Protein AF-A0A941FB31-F1 (afdb_monomer)

Mean predicted aligned error: 4.94 Å

Radius of gyration: 14.5 Å; Cα contacts (8 Å, |Δi|>4): 204; chains: 1; bounding box: 38×29×41 Å

Foldseek 3Di:
DWKDFLHDIADPAFPPDPDRDDPPDDDDADAAPPGRHPPNVVRHCVVVPGDPVSRVVDWIKDFQDADDDPRKDKAQWDKDWDPNVDPDIKIWIDPLRPDGDPSNIDIADPVRHGMDTTDIDDD

pLDDT: mean 87.88, std 11.01, range [52.03, 97.94]

Solvent-accessible surface area (backbone atoms only — not comparable to full-atom values): 7416 Å² total; per-residue (Å²): 71,31,42,33,44,50,80,44,76,32,68,55,37,53,55,94,53,97,61,64,87,58,89,94,63,91,83,89,84,40,67,48,77,86,41,48,28,51,64,43,79,79,40,17,59,68,57,72,69,65,57,76,80,32,53,83,75,28,74,34,28,41,34,55,73,65,66,77,95,77,32,65,44,78,45,49,68,64,76,48,70,44,57,69,94,49,100,71,51,42,34,30,32,34,85,76,26,72,54,90,50,90,89,15,51,45,62,32,22,91,90,65,44,35,69,47,70,39,43,81,49,74,131

Sequence (123 aa):
MYLGIAGREFVLNAAGTASGTRTGDNWTFVLGEDANVDNPAYNDPRRPQLDTDDLDRYPVYVRFEPVGPDPAWCLERVVVNVNADTDHPHTFDNPNLADFGEDRRLWLGQEYGKQLYLKRYDD

Secondary structure (DSSP, 8-state):
-EEEETTEEEE--BTT-SSS--TT-------STT--BSSTTTS-TBTTBPPGGGGTTS-EEEE----SSS--EEE---EEEESTTSSS-EEEE-TTSSS-STTS-EEEBTTTBSEEEEEEE--

Structure (mmCIF, N/CA/C/O backbone):
data_AF-A0A941FB31-F1
#
_entry.id   AF-A0A941FB31-F1
#
loop_
_atom_site.group_PDB
_atom_site.id
_atom_site.type_symbol
_atom_site.label_atom_id
_atom_site.label_alt_id
_atom_site.label_comp_id
_atom_site.label_asym_id
_atom_site.label_entity_id
_atom_site.label_seq_id
_atom_site.pdbx_PDB_ins_code
_atom_site.Cartn_x
_atom_site.Cartn_y
_atom_site.Cartn_z
_atom_site.occupancy
_atom_site.B_iso_or_equiv
_atom_site.auth_seq_id
_atom_site.auth_comp_id
_atom_site.auth_asym_id
_atom_site.auth_atom_id
_atom_site.pdbx_PDB_model_num
ATOM 1 N N . MET A 1 1 ? 1.176 1.044 8.978 1.00 87.81 1 MET A N 1
ATOM 2 C CA . MET A 1 1 ? 0.557 0.233 7.904 1.00 87.81 1 MET A CA 1
ATOM 3 C C . MET A 1 1 ? 1.658 -0.571 7.229 1.00 87.81 1 MET A C 1
ATOM 5 O O . MET A 1 1 ? 2.820 -0.226 7.405 1.00 87.81 1 MET A O 1
ATOM 9 N N . TYR A 1 2 ? 1.324 -1.640 6.517 1.00 93.81 2 TYR A N 1
ATOM 10 C CA . TYR A 1 2 ? 2.275 -2.482 5.803 1.00 93.81 2 TYR A CA 1
ATOM 11 C C . TYR A 1 2 ? 1.808 -2.709 4.365 1.00 93.81 2 TYR A C 1
ATOM 13 O O . TYR A 1 2 ? 0.604 -2.808 4.131 1.00 93.81 2 TYR A O 1
ATOM 21 N N . LEU A 1 3 ? 2.750 -2.812 3.432 1.00 96.94 3 LEU A N 1
ATOM 22 C CA . LEU A 1 3 ? 2.540 -3.320 2.077 1.00 96.94 3 LEU A CA 1
ATOM 23 C C . LEU A 1 3 ? 3.118 -4.731 1.998 1.00 96.94 3 LEU A C 1
ATOM 25 O O . LEU A 1 3 ? 4.323 -4.893 2.160 1.00 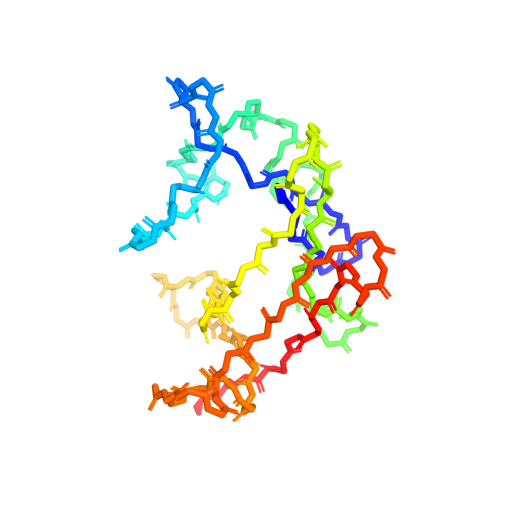96.94 3 LEU A O 1
ATOM 29 N N . GLY A 1 4 ? 2.279 -5.729 1.743 1.00 97.75 4 GLY A N 1
ATOM 30 C CA . GLY A 1 4 ? 2.701 -7.064 1.338 1.00 97.75 4 GLY A CA 1
ATOM 31 C C . GLY A 1 4 ? 2.797 -7.141 -0.182 1.00 97.75 4 GLY A C 1
ATOM 32 O O . GLY A 1 4 ? 1.801 -6.898 -0.859 1.00 97.75 4 GLY A O 1
ATOM 33 N N . ILE A 1 5 ? 3.976 -7.455 -0.718 1.00 97.56 5 ILE A N 1
ATOM 34 C CA . ILE A 1 5 ? 4.219 -7.592 -2.162 1.00 97.56 5 ILE A CA 1
ATOM 35 C C . ILE A 1 5 ? 5.449 -8.472 -2.412 1.00 97.56 5 ILE A C 1
ATOM 37 O O . ILE A 1 5 ? 6.380 -8.469 -1.605 1.00 97.56 5 ILE A O 1
ATOM 41 N N . ALA A 1 6 ? 5.438 -9.256 -3.498 1.00 96.12 6 ALA A N 1
ATOM 42 C CA . ALA A 1 6 ? 6.543 -10.147 -3.888 1.00 96.12 6 ALA A CA 1
ATOM 43 C C . ALA A 1 6 ? 7.094 -10.998 -2.715 1.00 96.12 6 ALA A C 1
ATOM 45 O O . ALA A 1 6 ? 8.298 -11.158 -2.532 1.00 96.12 6 ALA A O 1
ATOM 46 N N . GLY A 1 7 ? 6.189 -11.512 -1.871 1.00 94.94 7 GLY A N 1
ATOM 47 C CA . GLY A 1 7 ? 6.520 -12.431 -0.777 1.00 94.94 7 GLY A CA 1
ATOM 48 C C . GLY A 1 7 ? 7.028 -11.788 0.522 1.00 94.94 7 GLY A C 1
ATOM 49 O O . GLY A 1 7 ? 7.392 -12.520 1.443 1.00 94.94 7 GLY A O 1
ATOM 50 N N . ARG A 1 8 ? 7.035 -10.453 0.648 1.00 95.56 8 ARG A N 1
ATOM 51 C CA . ARG A 1 8 ? 7.504 -9.744 1.855 1.00 95.56 8 ARG A CA 1
ATOM 52 C C . ARG A 1 8 ? 6.589 -8.582 2.246 1.00 95.56 8 ARG A C 1
ATOM 54 O O . ARG A 1 8 ? 5.922 -8.001 1.398 1.00 95.56 8 ARG A O 1
ATOM 61 N N . GLU A 1 9 ? 6.584 -8.229 3.534 1.00 96.69 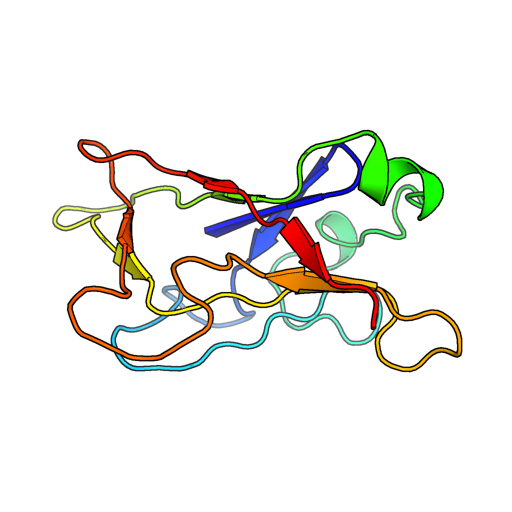9 GLU A N 1
ATOM 62 C CA . GLU A 1 9 ? 5.953 -7.002 4.034 1.00 96.69 9 GLU A CA 1
ATOM 63 C C . GLU A 1 9 ? 6.955 -5.854 4.241 1.00 96.69 9 GLU A C 1
ATOM 65 O O . GLU A 1 9 ? 8.055 -6.055 4.763 1.00 96.69 9 GLU A O 1
ATOM 70 N N . PHE A 1 10 ? 6.520 -4.639 3.901 1.00 95.44 10 PHE A N 1
ATOM 71 C CA . PHE A 1 10 ? 7.237 -3.376 4.074 1.00 95.44 10 PHE A CA 1
ATOM 72 C C . PHE A 1 10 ? 6.438 -2.429 4.956 1.00 95.44 10 PHE A C 1
ATOM 74 O O . PHE A 1 10 ? 5.234 -2.269 4.763 1.00 95.44 10 PHE A O 1
ATOM 81 N N . VAL A 1 11 ? 7.094 -1.776 5.912 1.00 91.81 11 VAL A N 1
ATOM 82 C CA . VAL A 1 11 ? 6.436 -0.798 6.782 1.00 91.81 11 VAL A CA 1
ATOM 83 C C . VAL A 1 11 ? 6.188 0.489 6.002 1.00 91.81 11 VAL A C 1
ATOM 85 O O . VAL A 1 11 ? 7.121 1.136 5.535 1.00 91.81 11 VAL A O 1
ATOM 88 N N . LEU A 1 12 ? 4.923 0.894 5.921 1.00 89.50 12 LEU A N 1
ATOM 89 C CA . LEU A 1 12 ? 4.503 2.197 5.420 1.00 89.50 12 LEU A CA 1
ATOM 90 C C . LEU A 1 12 ? 4.317 3.134 6.616 1.00 89.50 12 LEU A C 1
ATOM 92 O O . LEU A 1 12 ? 3.249 3.168 7.242 1.00 89.50 12 LEU A O 1
ATOM 96 N N . ASN A 1 13 ? 5.390 3.837 6.967 1.00 84.25 13 ASN A N 1
ATOM 97 C CA . ASN A 1 13 ? 5.372 4.931 7.932 1.00 84.25 13 ASN A CA 1
ATOM 98 C C . ASN A 1 13 ? 6.254 6.064 7.415 1.00 84.25 13 ASN A C 1
ATOM 100 O O . ASN A 1 13 ? 7.408 5.812 7.078 1.00 84.25 13 ASN A O 1
ATOM 104 N N . ALA A 1 14 ? 5.719 7.282 7.333 1.00 72.50 14 ALA A N 1
ATOM 105 C CA . ALA A 1 14 ? 6.446 8.412 6.765 1.00 72.50 14 ALA A CA 1
ATOM 106 C C . ALA A 1 14 ? 7.516 8.898 7.747 1.00 72.50 14 ALA A C 1
ATOM 108 O O . ALA A 1 14 ? 7.229 9.110 8.931 1.00 72.50 14 ALA A O 1
ATOM 109 N N . ALA A 1 15 ? 8.731 9.110 7.241 1.00 60.34 15 ALA A N 1
ATOM 110 C CA . ALA A 1 15 ? 9.856 9.544 8.055 1.00 60.34 15 ALA A CA 1
ATOM 111 C C . ALA A 1 15 ? 9.553 10.860 8.791 1.00 60.34 15 ALA A C 1
ATOM 113 O O . ALA A 1 15 ? 9.055 11.824 8.208 1.00 60.34 15 ALA A O 1
ATOM 114 N N . GLY A 1 16 ? 9.852 10.905 10.092 1.00 55.84 16 GLY A N 1
ATOM 115 C CA . GLY A 1 16 ? 9.684 12.114 10.909 1.00 55.84 16 GLY A CA 1
ATOM 116 C C . GLY A 1 16 ? 8.236 12.465 11.274 1.00 55.84 16 GLY A C 1
ATOM 117 O O . GLY A 1 16 ? 8.006 13.504 11.894 1.00 55.84 16 GLY A O 1
ATOM 118 N N . THR A 1 17 ? 7.258 11.613 10.949 1.00 59.16 17 THR A N 1
ATOM 119 C CA . THR A 1 17 ? 5.876 11.775 11.419 1.00 59.16 17 THR A CA 1
ATOM 120 C C . THR A 1 17 ? 5.661 10.965 12.697 1.00 59.16 17 THR A C 1
ATOM 122 O O . THR A 1 17 ? 5.859 9.755 12.738 1.00 59.16 17 THR A O 1
ATOM 125 N N . ALA A 1 18 ? 5.268 11.638 13.785 1.00 52.50 18 ALA A N 1
ATOM 126 C CA . ALA A 1 18 ? 5.051 11.001 15.091 1.00 52.50 18 ALA A CA 1
ATOM 127 C C . ALA A 1 18 ? 3.816 10.075 15.125 1.00 52.50 18 ALA A C 1
ATOM 129 O O . ALA A 1 18 ? 3.513 9.465 16.149 1.00 52.50 18 ALA A O 1
ATOM 130 N N . SER A 1 19 ? 3.043 10.016 14.045 1.00 52.34 19 SER A N 1
ATOM 131 C CA . SER A 1 19 ? 1.852 9.180 13.907 1.00 52.34 19 SER A CA 1
ATOM 132 C C . SER A 1 19 ? 1.498 9.147 12.427 1.00 52.34 19 SER A C 1
ATOM 134 O O . SER A 1 19 ? 1.405 10.202 11.799 1.00 52.34 19 SER A O 1
ATOM 136 N N . GLY A 1 20 ? 1.341 7.941 11.884 1.00 56.19 20 GLY A N 1
ATOM 137 C CA . GLY A 1 20 ? 1.005 7.717 10.484 1.00 56.19 20 GLY A CA 1
ATOM 138 C C . GLY A 1 20 ? -0.307 8.372 10.046 1.00 56.19 20 GLY A C 1
ATOM 139 O O . GLY A 1 20 ? -1.062 8.902 10.856 1.00 56.19 20 GLY A O 1
ATOM 140 N N . THR A 1 21 ? -0.522 8.330 8.732 1.00 60.69 21 THR A N 1
ATOM 141 C CA . THR A 1 21 ? -1.739 8.679 7.982 1.00 60.69 21 THR A CA 1
ATOM 142 C C . THR A 1 21 ? -2.859 9.337 8.798 1.00 60.69 21 THR A C 1
ATOM 144 O O . THR A 1 21 ? -3.655 8.648 9.440 1.00 60.69 21 THR A O 1
ATOM 147 N N . ARG A 1 22 ? -2.945 10.673 8.771 1.00 63.56 22 ARG A N 1
ATOM 148 C CA . ARG A 1 22 ? -4.069 11.397 9.385 1.00 63.56 22 ARG A CA 1
ATOM 149 C C . ARG A 1 22 ? -5.335 11.194 8.553 1.00 63.56 22 ARG A C 1
ATOM 151 O O . ARG A 1 22 ? -5.271 11.080 7.330 1.00 63.56 22 ARG A O 1
ATOM 158 N N . THR A 1 23 ? -6.485 11.165 9.219 1.00 67.00 23 THR A N 1
ATOM 159 C CA . THR A 1 23 ? -7.797 11.116 8.562 1.00 67.00 23 THR A CA 1
ATOM 160 C C . THR A 1 23 ? -7.963 12.287 7.593 1.00 67.00 23 THR A C 1
ATOM 162 O O . THR A 1 23 ? -7.723 13.428 7.979 1.00 67.00 23 THR A O 1
ATOM 165 N N . GLY A 1 24 ? -8.419 12.002 6.371 1.00 68.00 24 GLY A N 1
ATOM 166 C CA . GLY A 1 24 ? -8.701 13.009 5.342 1.00 68.00 24 GLY A CA 1
ATOM 167 C C . GLY A 1 24 ? -7.503 13.424 4.483 1.00 68.00 24 GLY A C 1
ATOM 168 O O . GLY A 1 24 ? -7.687 14.208 3.557 1.00 68.00 24 GLY A O 1
ATOM 169 N N . ASP A 1 25 ? -6.308 12.889 4.751 1.00 78.19 25 ASP A N 1
ATOM 170 C CA . ASP A 1 25 ? -5.101 13.189 3.981 1.00 78.19 25 ASP A CA 1
ATOM 171 C C . ASP A 1 25 ? -4.753 12.058 3.000 1.00 78.19 25 ASP A C 1
ATOM 173 O O . ASP A 1 25 ? -4.879 10.871 3.315 1.00 78.19 25 ASP A O 1
ATOM 177 N N . ASN A 1 26 ? -4.215 12.435 1.836 1.00 83.88 26 ASN A N 1
ATOM 178 C CA . ASN A 1 26 ? -3.573 11.513 0.899 1.00 83.88 26 ASN A CA 1
ATOM 179 C C . ASN A 1 26 ? -2.088 11.369 1.240 1.00 83.88 26 ASN A C 1
ATOM 181 O O . ASN A 1 26 ? -1.393 12.364 1.447 1.00 83.88 26 ASN A O 1
ATOM 185 N N . TRP A 1 27 ? -1.591 10.134 1.242 1.00 86.25 27 TRP A N 1
ATOM 186 C CA . TRP A 1 27 ? -0.202 9.826 1.575 1.00 86.25 27 TRP A CA 1
ATOM 187 C C . TRP A 1 27 ? 0.453 9.020 0.463 1.00 86.25 27 TRP A C 1
ATOM 189 O O . TRP A 1 27 ? -0.080 7.996 0.041 1.00 86.25 27 TRP A O 1
ATOM 199 N N . THR A 1 28 ? 1.643 9.453 0.049 1.00 90.56 28 THR A N 1
ATOM 200 C CA . THR A 1 28 ? 2.492 8.721 -0.894 1.00 90.56 28 THR A CA 1
ATOM 201 C C . THR A 1 28 ? 3.719 8.203 -0.160 1.00 90.56 28 THR A C 1
ATOM 203 O O . THR A 1 28 ? 4.501 8.986 0.383 1.00 90.56 28 THR A O 1
ATOM 206 N N .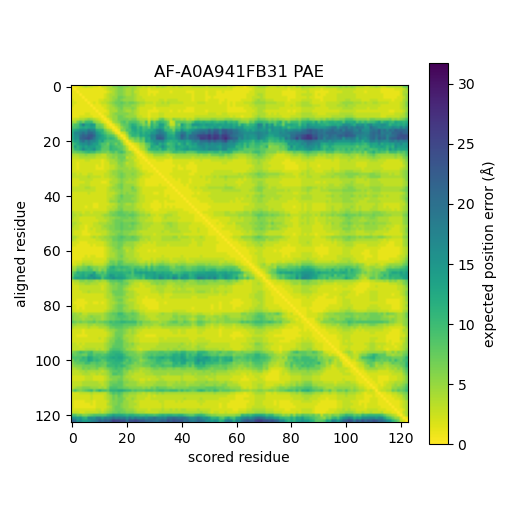 PHE A 1 29 ? 3.898 6.885 -0.165 1.00 92.44 29 PHE A N 1
ATOM 207 C CA . PHE A 1 29 ? 5.082 6.225 0.377 1.00 92.44 29 PHE A CA 1
ATOM 208 C C . PHE A 1 29 ? 5.971 5.757 -0.771 1.00 92.44 29 PHE A C 1
ATOM 210 O O . PHE A 1 29 ? 5.496 5.091 -1.688 1.00 92.44 29 PHE A O 1
ATOM 217 N N . VAL A 1 30 ? 7.254 6.092 -0.698 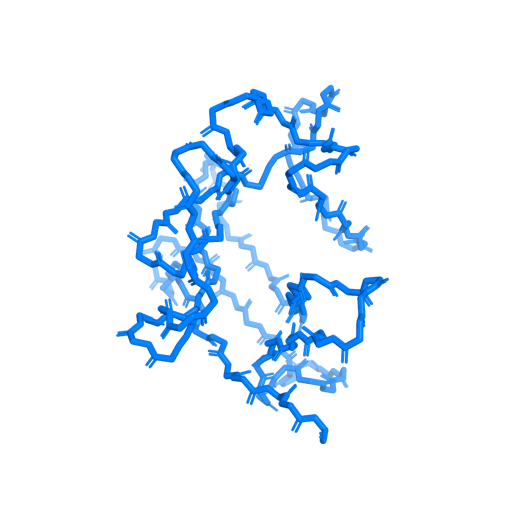1.00 94.50 30 VAL A N 1
ATOM 218 C CA . VAL A 1 30 ? 8.281 5.689 -1.659 1.00 94.50 30 VAL A CA 1
ATOM 219 C C . VAL A 1 30 ? 9.213 4.705 -0.963 1.00 94.50 30 VAL A C 1
ATOM 221 O O . VAL A 1 30 ? 9.735 4.986 0.120 1.00 94.50 30 VAL A O 1
ATOM 224 N N . LEU A 1 31 ? 9.397 3.539 -1.579 1.00 94.94 31 LEU A N 1
ATOM 225 C CA . LEU A 1 31 ? 10.323 2.494 -1.149 1.00 94.94 31 LEU A CA 1
ATOM 226 C C . LEU A 1 31 ? 11.436 2.353 -2.192 1.00 94.94 31 LEU A C 1
ATOM 228 O O . LEU A 1 31 ? 11.183 2.482 -3.386 1.00 94.94 31 LEU A O 1
ATOM 232 N N . GLY A 1 32 ? 12.650 2.023 -1.751 1.00 94.56 32 GLY A N 1
ATOM 233 C CA . GLY A 1 32 ? 13.800 1.879 -2.643 1.00 94.56 32 GLY A CA 1
ATOM 234 C C . GLY A 1 32 ? 14.575 3.182 -2.821 1.00 94.56 32 GLY A C 1
ATOM 235 O O . GLY A 1 32 ? 15.103 3.727 -1.849 1.00 94.56 32 GLY A O 1
ATOM 236 N N . GLU A 1 33 ? 14.753 3.623 -4.064 1.00 92.75 33 GLU A N 1
ATOM 237 C CA . GLU A 1 33 ? 15.401 4.907 -4.352 1.00 92.75 33 GLU A CA 1
ATOM 238 C C . GLU A 1 33 ? 14.523 6.062 -3.861 1.00 92.75 33 GLU A C 1
ATOM 240 O O . GLU A 1 33 ? 13.302 5.950 -3.880 1.00 92.75 33 GLU A O 1
ATOM 245 N N . ASP A 1 34 ? 15.145 7.117 -3.330 1.00 92.81 34 ASP A N 1
ATOM 246 C CA . ASP A 1 34 ? 14.448 8.284 -2.765 1.00 92.81 34 ASP A CA 1
ATOM 247 C C . ASP A 1 34 ? 13.388 7.957 -1.696 1.00 92.81 34 ASP A C 1
ATOM 249 O O . ASP A 1 34 ? 12.412 8.686 -1.502 1.00 92.81 34 ASP A O 1
ATOM 253 N N . ALA A 1 35 ? 13.592 6.852 -0.969 1.00 93.50 35 ALA A N 1
ATOM 254 C CA . ALA A 1 35 ? 12.647 6.376 0.028 1.00 93.50 35 ALA A CA 1
ATOM 255 C C . ALA A 1 35 ? 12.314 7.442 1.085 1.00 93.50 35 ALA A C 1
ATOM 257 O O . ALA A 1 35 ? 13.202 8.030 1.708 1.00 93.50 35 ALA A O 1
ATOM 258 N N . ASN A 1 36 ? 11.017 7.625 1.342 1.00 91.94 36 ASN A N 1
ATOM 259 C CA . ASN A 1 36 ? 10.488 8.593 2.310 1.00 91.94 36 ASN A CA 1
ATOM 260 C C . ASN A 1 36 ? 9.891 7.928 3.569 1.00 91.94 36 ASN A C 1
ATOM 262 O O . ASN A 1 36 ? 9.180 8.570 4.348 1.00 91.94 36 ASN A O 1
ATOM 266 N N . VAL A 1 37 ? 10.172 6.637 3.762 1.00 91.12 37 VAL A N 1
ATOM 267 C CA . VAL A 1 37 ? 9.704 5.841 4.902 1.00 91.12 37 VAL A CA 1
ATOM 268 C C . VAL A 1 37 ? 10.743 5.740 6.017 1.00 91.12 37 VAL A C 1
ATOM 270 O O . VAL A 1 37 ? 11.945 5.889 5.790 1.00 91.12 37 VAL A O 1
ATOM 273 N N . ASP A 1 38 ? 10.290 5.418 7.226 1.00 89.69 38 ASP A N 1
ATOM 274 C CA . ASP A 1 38 ? 11.179 5.057 8.329 1.00 89.69 38 ASP A CA 1
ATOM 275 C C . ASP A 1 38 ? 12.030 3.821 8.003 1.00 89.69 38 ASP A C 1
ATOM 277 O O . ASP A 1 38 ? 11.577 2.856 7.379 1.00 89.69 38 ASP A O 1
ATOM 281 N N . ASN A 1 39 ? 13.265 3.814 8.517 1.00 90.25 39 ASN A N 1
ATOM 282 C CA . ASN A 1 39 ? 14.218 2.713 8.354 1.00 90.25 39 ASN A CA 1
ATOM 283 C C . ASN A 1 39 ? 14.367 2.257 6.884 1.00 90.25 39 ASN A C 1
ATOM 285 O O . ASN A 1 39 ? 14.225 1.062 6.601 1.00 90.25 39 ASN A O 1
ATOM 289 N N . PRO A 1 40 ? 14.680 3.168 5.940 1.00 93.62 40 PRO A N 1
ATOM 290 C CA . PRO A 1 40 ? 14.606 2.884 4.506 1.00 93.62 40 PRO A CA 1
ATOM 291 C C . PRO A 1 40 ? 15.509 1.719 4.090 1.00 93.62 40 PRO A C 1
ATOM 293 O O . PRO A 1 40 ? 15.114 0.906 3.270 1.00 93.62 40 PRO A O 1
ATOM 296 N N . ALA A 1 41 ? 16.674 1.553 4.728 1.00 92.81 41 ALA A N 1
ATOM 297 C CA . ALA A 1 41 ? 17.579 0.436 4.452 1.00 92.81 41 ALA A CA 1
ATOM 298 C C . ALA A 1 41 ? 16.975 -0.953 4.756 1.00 92.81 41 ALA A C 1
ATOM 300 O O . ALA A 1 41 ? 17.344 -1.925 4.101 1.00 92.81 41 ALA A O 1
ATOM 301 N N . TYR A 1 42 ? 16.071 -1.055 5.737 1.00 92.25 42 TYR A N 1
ATOM 302 C CA . TYR A 1 42 ? 15.398 -2.308 6.108 1.00 92.25 42 TYR A CA 1
ATOM 303 C C . TYR A 1 42 ? 14.088 -2.524 5.339 1.00 92.25 42 TYR A C 1
ATOM 305 O O . TYR A 1 42 ? 13.640 -3.667 5.218 1.00 92.25 42 TYR A O 1
ATOM 313 N N . ASN A 1 43 ? 13.511 -1.441 4.809 1.00 93.56 43 ASN A N 1
ATOM 314 C CA . ASN A 1 43 ? 12.314 -1.424 3.968 1.00 93.56 43 ASN A CA 1
ATOM 315 C C . ASN A 1 43 ? 12.640 -1.292 2.464 1.00 93.56 43 ASN A C 1
ATOM 317 O O . ASN A 1 43 ? 11.756 -0.983 1.671 1.00 93.56 43 ASN A O 1
ATOM 321 N N . ASP A 1 44 ? 13.893 -1.516 2.057 1.00 95.69 44 ASP A N 1
ATOM 322 C CA . ASP A 1 44 ? 14.303 -1.435 0.654 1.00 95.69 44 ASP A CA 1
ATOM 323 C C . ASP A 1 44 ? 13.962 -2.753 -0.078 1.00 95.69 44 ASP A C 1
ATOM 325 O O . ASP A 1 44 ? 14.521 -3.800 0.273 1.00 95.69 44 ASP A O 1
ATOM 329 N N . PRO A 1 45 ? 13.085 -2.747 -1.103 1.00 95.56 45 PRO A N 1
ATOM 330 C CA . PRO A 1 45 ? 12.755 -3.938 -1.895 1.00 95.56 45 PRO A CA 1
ATOM 331 C C . PRO A 1 45 ? 13.928 -4.441 -2.752 1.00 95.56 45 PRO A C 1
ATOM 333 O O . PRO A 1 45 ? 13.857 -5.522 -3.328 1.00 95.56 45 PRO A O 1
ATOM 336 N N . ARG A 1 46 ? 15.030 -3.684 -2.820 1.00 94.88 46 ARG A N 1
ATOM 337 C CA . ARG A 1 46 ? 16.291 -4.088 -3.453 1.00 94.88 46 ARG A CA 1
ATOM 338 C C . ARG A 1 46 ? 17.213 -4.837 -2.478 1.00 94.88 46 ARG A C 1
ATOM 340 O O . ARG A 1 46 ? 18.325 -5.213 -2.850 1.00 94.88 46 ARG A O 1
ATOM 347 N N . ARG A 1 47 ? 16.811 -5.019 -1.205 1.00 93.62 47 ARG A N 1
ATOM 348 C CA . ARG A 1 47 ? 17.638 -5.622 -0.136 1.00 93.62 47 ARG A CA 1
ATOM 349 C C . ARG A 1 47 ? 16.861 -6.627 0.750 1.00 93.62 47 ARG A C 1
ATOM 351 O O . ARG A 1 47 ? 16.281 -6.236 1.769 1.00 93.62 47 ARG A O 1
ATOM 358 N N . PRO A 1 48 ? 16.915 -7.940 0.438 1.00 92.12 48 PRO A N 1
ATOM 359 C CA . PRO A 1 48 ? 17.457 -8.515 -0.799 1.00 92.12 48 PRO A CA 1
ATOM 360 C C . PRO A 1 48 ? 16.635 -8.076 -2.015 1.00 92.12 48 PRO A C 1
ATOM 362 O O . PRO A 1 48 ? 15.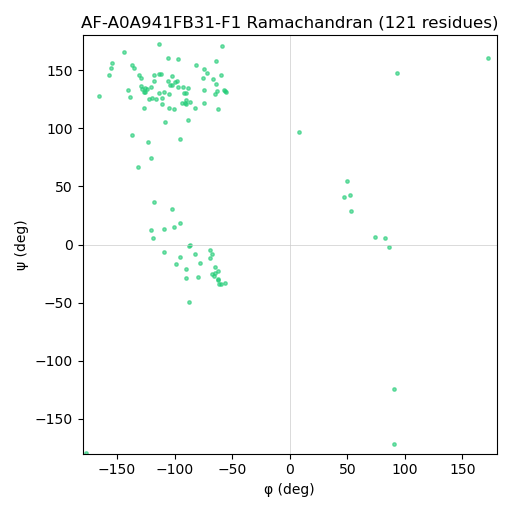484 -7.680 -1.860 1.00 92.12 48 PRO A O 1
ATOM 365 N N . GLN A 1 49 ? 17.238 -8.135 -3.203 1.00 94.19 49 GLN A N 1
ATOM 366 C CA . GLN A 1 49 ? 16.561 -7.790 -4.451 1.00 94.19 49 GLN A CA 1
ATOM 367 C C . GLN A 1 49 ? 15.388 -8.741 -4.685 1.00 94.19 49 GLN A C 1
ATOM 369 O O . GLN A 1 49 ? 15.598 -9.945 -4.831 1.00 94.19 49 GLN A O 1
ATOM 374 N N . LEU A 1 50 ? 14.174 -8.193 -4.706 1.00 94.06 50 LEU A N 1
ATOM 375 C CA . LEU A 1 50 ? 12.977 -8.921 -5.118 1.00 94.06 50 LEU A CA 1
ATOM 376 C C . LEU A 1 50 ? 12.860 -8.955 -6.647 1.00 94.06 50 LEU A C 1
ATOM 378 O O . LEU A 1 50 ? 13.391 -8.078 -7.336 1.00 94.06 50 LEU A O 1
ATOM 382 N N . ASP A 1 51 ? 12.163 -9.970 -7.152 1.00 93.00 51 ASP A N 1
ATOM 383 C CA . ASP A 1 51 ? 11.921 -10.194 -8.577 1.00 93.00 51 ASP A CA 1
ATOM 384 C C . ASP A 1 51 ? 10.492 -9.766 -8.953 1.00 93.00 51 ASP A C 1
ATOM 386 O O . ASP A 1 51 ? 9.535 -10.044 -8.227 1.00 93.00 51 ASP A O 1
ATOM 390 N N . THR A 1 52 ? 10.332 -9.089 -10.090 1.00 93.00 52 THR A N 1
ATOM 391 C CA . THR A 1 52 ? 9.014 -8.727 -10.628 1.00 93.00 52 THR A CA 1
ATOM 392 C C . THR A 1 52 ? 8.195 -9.952 -11.035 1.00 93.00 52 THR A C 1
ATOM 394 O O . THR A 1 52 ? 6.970 -9.897 -10.983 1.00 93.00 52 THR A O 1
ATOM 397 N N . ASP A 1 53 ? 8.834 -11.085 -11.342 1.00 92.50 53 ASP A N 1
ATOM 398 C CA . ASP A 1 53 ? 8.146 -12.357 -11.611 1.00 92.50 53 ASP A CA 1
ATOM 399 C C . ASP A 1 53 ? 7.351 -12.875 -10.400 1.00 92.50 53 ASP A C 1
ATOM 401 O O . ASP A 1 53 ? 6.412 -13.663 -10.543 1.00 92.50 53 ASP A O 1
ATOM 405 N N . ASP A 1 54 ? 7.715 -12.442 -9.191 1.00 94.94 54 ASP A N 1
ATOM 406 C CA . ASP A 1 54 ? 7.036 -12.824 -7.956 1.00 94.94 54 ASP A CA 1
ATOM 407 C C . ASP A 1 54 ? 5.779 -11.977 -7.683 1.00 94.94 54 ASP A C 1
ATOM 409 O O . ASP A 1 54 ? 4.992 -12.319 -6.794 1.00 94.94 54 ASP A O 1
ATOM 413 N N . LEU A 1 55 ? 5.539 -10.915 -8.465 1.00 94.25 55 LEU A N 1
ATOM 414 C CA . LEU A 1 55 ? 4.354 -10.060 -8.337 1.00 94.25 55 LEU A CA 1
ATOM 415 C C . LEU A 1 55 ? 3.039 -10.808 -8.594 1.00 94.25 55 LEU A C 1
ATOM 417 O O . LEU A 1 55 ? 2.028 -10.473 -7.981 1.00 94.25 55 LEU A O 1
ATOM 421 N N . ASP A 1 56 ? 3.061 -11.840 -9.441 1.00 91.81 56 ASP A N 1
ATOM 422 C CA . ASP A 1 56 ? 1.892 -12.690 -9.712 1.00 91.81 56 ASP A CA 1
ATOM 423 C C . ASP A 1 56 ? 1.866 -13.968 -8.860 1.00 91.81 56 ASP A C 1
ATOM 425 O O . ASP A 1 56 ? 0.868 -14.693 -8.840 1.00 91.81 56 ASP A O 1
ATOM 429 N N . ARG A 1 57 ? 2.964 -14.278 -8.160 1.00 94.88 57 ARG A N 1
ATOM 430 C CA . ARG A 1 57 ? 3.095 -15.507 -7.358 1.00 94.88 57 ARG A CA 1
ATOM 431 C C . ARG A 1 57 ? 2.636 -15.326 -5.922 1.00 94.88 57 ARG A C 1
ATOM 433 O O . ARG A 1 57 ? 2.189 -16.289 -5.299 1.00 94.88 57 ARG A O 1
ATOM 440 N N . TYR A 1 58 ? 2.745 -14.110 -5.398 1.00 96.19 58 TYR A N 1
ATOM 441 C CA . TYR A 1 58 ? 2.332 -13.775 -4.043 1.00 96.19 58 TYR A CA 1
ATOM 442 C C . TYR A 1 58 ? 1.219 -12.731 -4.065 1.00 96.19 58 TYR A C 1
ATOM 444 O O . TYR A 1 58 ? 1.218 -11.848 -4.920 1.00 96.19 58 TYR A O 1
ATOM 452 N N . PRO A 1 59 ? 0.276 -12.787 -3.113 1.00 96.75 59 PRO A N 1
ATOM 453 C CA . PRO A 1 59 ? -0.765 -11.780 -3.032 1.00 96.75 59 PRO A CA 1
ATOM 454 C C . PRO A 1 59 ? -0.163 -10.407 -2.728 1.00 96.75 59 PRO A C 1
ATOM 456 O O . PRO A 1 59 ? 0.683 -10.274 -1.840 1.00 96.75 59 PRO A O 1
ATOM 459 N N . VAL A 1 60 ? -0.674 -9.384 -3.410 1.00 97.94 60 VAL A N 1
ATOM 460 C CA . VAL A 1 60 ? -0.420 -7.985 -3.066 1.00 97.94 60 VAL A CA 1
ATOM 461 C C . VAL A 1 60 ? -1.521 -7.508 -2.131 1.00 97.94 60 VAL A C 1
ATOM 463 O O . VAL A 1 60 ? -2.703 -7.728 -2.396 1.00 97.94 60 VAL A O 1
ATOM 466 N N . TYR A 1 61 ? -1.160 -6.891 -1.012 1.00 97.62 61 TYR A N 1
ATOM 467 C CA . TYR A 1 61 ? -2.128 -6.385 -0.043 1.00 97.62 61 TYR A CA 1
ATOM 468 C C . TYR A 1 61 ? -1.565 -5.231 0.773 1.00 97.62 61 TYR A C 1
ATOM 470 O O . TYR A 1 61 ? -0.360 -5.135 0.994 1.00 97.62 61 TYR A O 1
ATOM 478 N N . VAL A 1 62 ? -2.451 -4.393 1.301 1.00 95.75 62 VAL A N 1
ATOM 479 C CA . VAL A 1 62 ? -2.114 -3.539 2.441 1.00 95.75 62 VAL A CA 1
ATOM 480 C C . VAL A 1 62 ? -2.641 -4.147 3.724 1.00 95.75 62 VAL A C 1
ATOM 482 O O . VAL A 1 62 ? -3.754 -4.673 3.766 1.00 95.75 62 VAL A O 1
ATOM 485 N N . ARG A 1 63 ? -1.841 -4.068 4.787 1.00 94.94 63 ARG A N 1
ATOM 486 C CA . ARG A 1 63 ? -2.229 -4.477 6.133 1.00 94.94 63 ARG A CA 1
ATOM 487 C C . ARG A 1 63 ? -2.152 -3.308 7.096 1.00 94.94 63 ARG A C 1
ATOM 489 O O . ARG A 1 63 ? -1.121 -2.656 7.266 1.00 94.94 63 ARG A O 1
ATOM 496 N N . PHE A 1 64 ? -3.248 -3.070 7.783 1.00 91.19 64 PHE A N 1
ATOM 497 C CA . PHE A 1 64 ? -3.324 -2.131 8.876 1.00 91.19 64 PHE A CA 1
ATOM 498 C C . PHE A 1 64 ? -3.001 -2.848 10.194 1.00 91.19 64 PHE A C 1
ATOM 500 O O . PHE A 1 64 ? -3.547 -3.915 10.471 1.00 91.19 64 PHE A O 1
ATOM 507 N N . GLU A 1 65 ? -2.102 -2.280 11.002 1.00 89.31 65 GLU A N 1
ATOM 508 C CA . GLU A 1 65 ? -1.872 -2.749 12.373 1.00 89.31 65 GLU A CA 1
ATOM 509 C C . GLU A 1 65 ? -2.437 -1.705 13.342 1.00 89.31 65 GLU A C 1
ATOM 511 O O . GLU A 1 65 ? -1.850 -0.628 13.471 1.00 89.31 65 GLU A O 1
ATOM 516 N N . PRO A 1 66 ? -3.586 -1.991 13.976 1.00 84.56 66 PRO A N 1
ATOM 517 C CA . PRO A 1 66 ? -4.264 -1.064 14.872 1.00 84.56 66 PRO A CA 1
ATOM 518 C C . PRO A 1 66 ? -3.428 -0.769 16.129 1.00 84.56 66 PRO A C 1
ATOM 520 O O . PRO A 1 66 ? -3.015 -1.700 16.821 1.00 84.56 66 PRO A O 1
ATOM 523 N N . VAL A 1 67 ? -3.228 0.511 16.465 1.00 79.62 67 VAL A N 1
ATOM 524 C CA . VAL A 1 67 ? -2.545 0.954 17.696 1.00 79.62 67 VAL A CA 1
ATOM 525 C C . VAL A 1 67 ? -3.407 1.991 18.415 1.00 79.62 67 VAL A C 1
ATOM 527 O O . VAL A 1 67 ? -3.919 2.910 17.784 1.00 79.62 67 VAL A O 1
ATOM 530 N N . GLY A 1 68 ? -3.528 1.876 19.739 1.00 75.44 68 GLY A N 1
ATOM 531 C CA . GLY A 1 68 ? -4.251 2.845 20.567 1.00 75.44 68 GLY A CA 1
ATOM 532 C C . GLY A 1 68 ? -5.742 2.527 20.771 1.00 75.44 68 GLY A C 1
ATOM 533 O O . GLY A 1 68 ? -6.181 1.422 20.452 1.00 75.44 68 GLY A O 1
ATOM 534 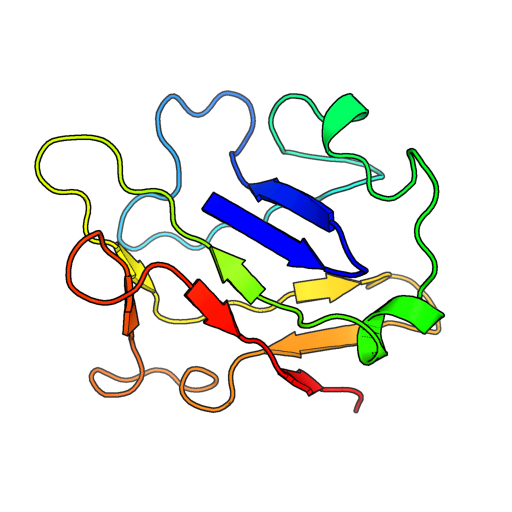N N . PRO A 1 69 ? -6.497 3.466 21.374 1.00 70.12 69 PRO A N 1
ATOM 535 C CA . PRO A 1 69 ? -7.860 3.226 21.857 1.00 70.12 69 PRO A CA 1
ATOM 536 C C . PRO A 1 69 ? -8.944 3.259 20.769 1.00 70.12 69 PRO A C 1
ATOM 538 O O . PRO A 1 69 ? -9.932 2.551 20.917 1.00 70.12 69 PRO A O 1
ATOM 541 N N . ASP A 1 70 ? -8.738 4.004 19.676 1.00 68.81 70 ASP A N 1
ATOM 542 C CA . ASP A 1 70 ? -9.661 4.093 18.532 1.00 68.81 70 ASP A CA 1
ATOM 543 C C . ASP A 1 70 ? -8.952 3.638 17.255 1.00 68.81 70 ASP A C 1
ATOM 545 O O . ASP A 1 70 ? -8.520 4.454 16.438 1.00 68.81 70 ASP A O 1
ATOM 549 N N . PRO A 1 71 ? -8.736 2.329 17.075 1.00 78.44 71 PRO A N 1
ATOM 550 C CA . PRO A 1 71 ? -7.708 1.883 16.167 1.00 78.44 71 PRO A CA 1
ATOM 551 C C . PRO A 1 71 ? -8.359 1.418 14.857 1.00 78.44 71 PRO A C 1
ATOM 553 O O . PRO A 1 71 ? -7.896 0.471 14.241 1.00 78.44 71 PRO A O 1
ATOM 556 N N . ALA A 1 72 ? -9.489 2.005 14.464 1.00 85.81 72 ALA A N 1
ATOM 557 C CA . ALA A 1 72 ? -10.136 1.705 13.194 1.00 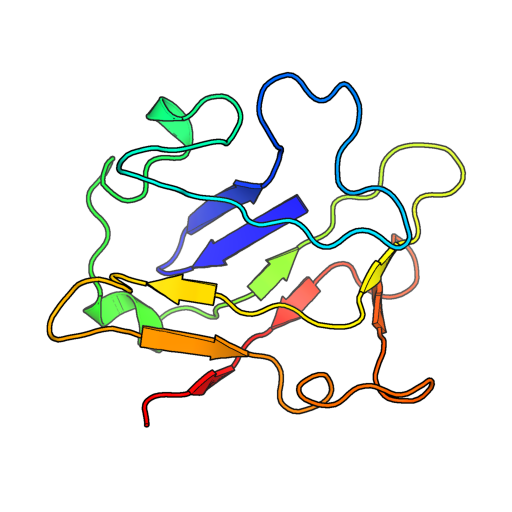85.81 72 ALA A CA 1
ATOM 558 C C . ALA A 1 72 ? -9.735 2.763 12.165 1.00 85.81 72 ALA A C 1
ATOM 560 O O . ALA A 1 72 ? -9.733 3.958 12.457 1.00 85.81 72 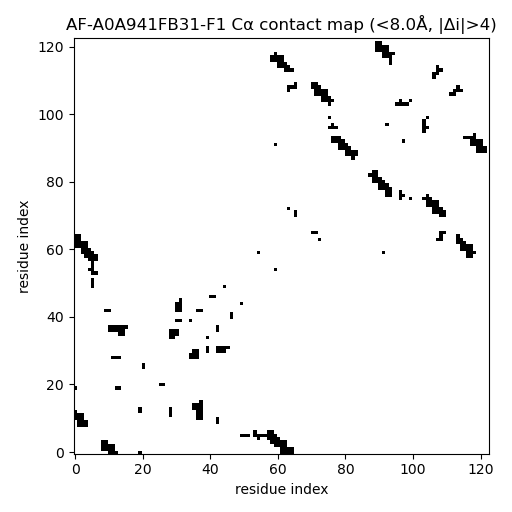ALA A O 1
ATOM 561 N N . TRP A 1 73 ? -9.408 2.327 10.954 1.00 86.25 73 TRP A N 1
ATOM 562 C CA . TRP A 1 73 ? -9.017 3.209 9.864 1.00 86.25 73 TRP A CA 1
ATOM 563 C C . TRP A 1 73 ? -9.942 3.017 8.669 1.00 86.25 73 TRP A C 1
ATOM 565 O O . TRP A 1 73 ? -10.116 1.900 8.185 1.00 86.25 73 TRP A O 1
ATOM 575 N N . CYS A 1 74 ? -10.543 4.111 8.208 1.00 89.88 74 CYS A N 1
ATOM 576 C CA . CYS A 1 74 ? -11.371 4.128 7.012 1.00 89.88 74 CYS A CA 1
ATOM 577 C C . CYS A 1 74 ? -10.487 4.395 5.792 1.00 89.88 74 CYS A C 1
ATOM 579 O O . CYS A 1 74 ? -10.019 5.515 5.594 1.00 89.88 74 CYS A O 1
ATOM 581 N N . LEU A 1 75 ? -10.262 3.360 4.991 1.00 90.44 75 LEU A N 1
ATOM 582 C CA . LEU A 1 75 ? -9.516 3.418 3.744 1.00 90.44 75 LEU A CA 1
ATOM 583 C C . LEU A 1 75 ? -10.470 3.702 2.581 1.00 90.44 75 LEU A C 1
ATOM 585 O O . LEU A 1 75 ? -11.391 2.924 2.337 1.00 90.44 75 LEU A O 1
ATOM 589 N N . GLU A 1 76 ? -10.233 4.793 1.855 1.00 92.00 76 GLU A N 1
ATOM 590 C CA . GLU A 1 76 ? -10.994 5.126 0.643 1.00 92.00 76 GLU A CA 1
ATOM 591 C C . GLU A 1 76 ? -10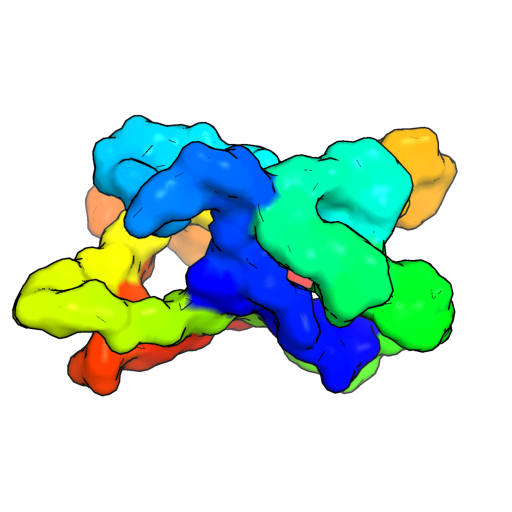.391 4.469 -0.595 1.00 92.00 76 GLU A C 1
ATOM 593 O O . GLU A 1 76 ? -11.106 3.793 -1.317 1.00 92.00 76 GLU A O 1
ATOM 598 N N . ARG A 1 77 ? -9.077 4.597 -0.817 1.00 92.19 77 ARG A N 1
ATOM 599 C CA . ARG A 1 77 ? -8.384 3.972 -1.950 1.00 92.19 77 ARG A CA 1
ATOM 600 C C . ARG A 1 77 ? -6.907 3.762 -1.650 1.00 92.19 77 ARG A C 1
ATOM 602 O O . ARG A 1 77 ? -6.301 4.518 -0.894 1.00 92.19 77 ARG A O 1
ATOM 609 N N . VAL A 1 78 ? -6.317 2.751 -2.276 1.00 92.81 78 VAL A N 1
ATOM 610 C CA . VAL A 1 78 ? -4.870 2.545 -2.294 1.00 92.81 78 VAL A CA 1
ATOM 611 C C . VAL A 1 78 ? -4.441 2.075 -3.676 1.00 92.81 78 VAL A C 1
ATOM 613 O O . VAL A 1 78 ? -5.033 1.158 -4.233 1.00 92.81 78 VAL A O 1
ATOM 616 N N . VAL A 1 79 ? -3.391 2.699 -4.200 1.00 94.94 79 VAL A N 1
ATOM 617 C CA . VAL A 1 79 ? -2.754 2.312 -5.458 1.00 94.94 79 VAL A CA 1
ATOM 618 C C . VAL A 1 79 ? -1.284 2.049 -5.175 1.00 94.94 79 VAL A C 1
ATOM 620 O O . VAL A 1 79 ? -0.633 2.836 -4.485 1.00 94.94 79 VAL A O 1
ATOM 623 N N . VAL A 1 80 ? -0.763 0.942 -5.692 1.00 96.19 80 VAL A N 1
ATOM 624 C CA . VAL A 1 80 ? 0.657 0.588 -5.603 1.00 96.19 80 VAL A CA 1
ATOM 625 C C . VAL A 1 80 ? 1.224 0.564 -7.009 1.00 96.19 80 VAL A C 1
ATOM 627 O O . VAL A 1 80 ? 0.709 -0.156 -7.857 1.00 96.19 80 VAL A O 1
ATOM 630 N N . ASN A 1 81 ? 2.295 1.321 -7.233 1.00 96.31 81 ASN A N 1
ATOM 631 C CA . ASN A 1 81 ? 3.038 1.304 -8.485 1.00 96.31 81 ASN A CA 1
ATOM 632 C C . ASN A 1 81 ? 4.431 0.726 -8.234 1.00 96.31 81 ASN A C 1
ATOM 634 O O . ASN A 1 81 ? 5.128 1.158 -7.314 1.00 96.31 81 ASN A O 1
ATOM 638 N N . VAL A 1 82 ? 4.832 -0.241 -9.050 1.00 96.00 82 VAL A N 1
ATOM 639 C CA . VAL A 1 82 ? 6.170 -0.837 -9.047 1.00 96.00 82 VAL A CA 1
ATOM 640 C C . VAL A 1 82 ? 6.882 -0.385 -10.312 1.00 96.00 82 VAL A C 1
ATOM 642 O O . VAL A 1 82 ? 6.310 -0.474 -11.394 1.00 96.00 82 VAL A O 1
ATOM 645 N N . ASN A 1 83 ? 8.118 0.103 -10.169 1.00 94.19 83 ASN A N 1
ATOM 646 C CA . ASN A 1 83 ? 8.939 0.608 -11.276 1.00 94.19 83 ASN A CA 1
ATOM 647 C C . ASN A 1 83 ? 8.214 1.665 -12.141 1.00 94.19 83 ASN A C 1
ATOM 649 O O . ASN A 1 83 ? 8.290 1.625 -13.368 1.00 94.19 83 ASN A O 1
ATOM 653 N N . ALA A 1 84 ? 7.506 2.599 -11.490 1.00 88.81 84 ALA A N 1
ATOM 654 C CA . ALA A 1 84 ? 6.593 3.557 -12.127 1.00 88.81 84 ALA A CA 1
ATOM 655 C C . ALA A 1 84 ? 7.241 4.418 -13.225 1.00 88.81 84 ALA A C 1
ATOM 657 O O . ALA A 1 84 ? 6.585 4.737 -14.211 1.00 88.81 84 ALA A O 1
ATOM 658 N N . ASP A 1 85 ? 8.522 4.756 -13.068 1.00 88.06 85 ASP A N 1
ATOM 659 C CA . ASP A 1 85 ? 9.268 5.610 -14.000 1.00 88.06 85 ASP A CA 1
ATOM 660 C C . ASP A 1 85 ? 10.067 4.808 -15.048 1.00 88.06 85 ASP A C 1
ATOM 662 O O . ASP A 1 85 ? 11.021 5.317 -15.635 1.00 88.06 85 ASP A O 1
ATOM 666 N N . THR A 1 86 ? 9.725 3.533 -15.261 1.00 88.56 86 THR A N 1
ATOM 667 C CA . THR A 1 86 ? 10.414 2.643 -16.212 1.00 88.56 86 THR A CA 1
ATOM 668 C C . THR A 1 86 ? 9.513 2.242 -17.380 1.00 88.56 86 THR A C 1
ATOM 670 O O . THR A 1 86 ? 8.313 2.497 -17.364 1.00 88.56 86 THR A O 1
ATOM 673 N N . ASP A 1 87 ? 10.079 1.557 -18.380 1.00 88.31 87 ASP A N 1
ATOM 674 C CA . ASP A 1 87 ? 9.333 1.032 -19.537 1.00 88.31 87 ASP A CA 1
ATOM 675 C C . ASP A 1 87 ? 8.376 -0.124 -19.178 1.00 88.31 87 ASP A C 1
ATOM 677 O O . ASP A 1 87 ? 7.545 -0.525 -19.996 1.00 88.31 87 ASP A O 1
ATOM 681 N N . HIS A 1 88 ? 8.490 -0.679 -17.967 1.00 87.06 88 HIS A N 1
ATOM 682 C CA . HIS A 1 88 ? 7.693 -1.814 -17.497 1.00 87.06 88 HIS A CA 1
ATOM 683 C C . HIS A 1 88 ? 7.104 -1.543 -16.103 1.00 87.06 88 HIS A C 1
ATOM 685 O O . HIS A 1 88 ? 7.503 -2.188 -15.127 1.00 87.06 88 HIS A O 1
ATOM 691 N N . PRO A 1 89 ? 6.181 -0.571 -15.977 1.00 93.75 89 PRO A N 1
ATOM 692 C CA . PRO A 1 89 ? 5.505 -0.312 -14.718 1.00 93.75 89 PRO A CA 1
ATOM 693 C C . PRO A 1 89 ? 4.457 -1.396 -14.435 1.00 93.75 89 PRO A C 1
ATOM 695 O O . PRO A 1 89 ? 3.856 -1.961 -15.349 1.00 93.75 89 PRO A O 1
ATOM 698 N N . HIS A 1 90 ? 4.199 -1.643 -13.154 1.00 95.25 90 HIS A N 1
ATOM 699 C CA . HIS A 1 90 ? 3.085 -2.479 -12.704 1.00 95.25 90 HIS A CA 1
ATOM 700 C C . HIS A 1 90 ? 2.227 -1.708 -11.717 1.00 95.25 90 HIS A C 1
ATOM 702 O O . HIS A 1 90 ? 2.761 -1.114 -10.775 1.00 95.25 90 HIS A O 1
ATOM 708 N N . THR A 1 91 ? 0.909 -1.773 -11.880 1.00 95.88 91 THR A N 1
ATOM 709 C CA . THR A 1 91 ? -0.035 -1.096 -10.991 1.00 95.88 91 THR A CA 1
ATOM 710 C C . THR A 1 91 ? -0.937 -2.108 -10.294 1.00 95.88 91 THR A C 1
ATOM 712 O O . THR A 1 91 ? -1.373 -3.099 -10.873 1.00 95.88 91 THR A O 1
ATOM 715 N N . PHE A 1 92 ? -1.221 -1.867 -9.016 1.00 96.44 92 PHE A N 1
ATOM 716 C CA . PHE A 1 92 ? -2.162 -2.650 -8.223 1.00 96.44 92 PHE A CA 1
ATOM 717 C C . PHE A 1 92 ? -3.169 -1.725 -7.548 1.00 96.44 92 PHE A C 1
ATOM 719 O O . PHE A 1 92 ? -2.786 -0.727 -6.937 1.00 96.44 92 PHE A O 1
ATOM 726 N N . ASP A 1 93 ? -4.445 -2.090 -7.617 1.00 95.25 93 ASP A N 1
ATOM 727 C CA . ASP A 1 93 ? -5.565 -1.354 -7.021 1.00 95.25 93 ASP A CA 1
ATOM 728 C C . ASP A 1 93 ? -6.616 -2.351 -6.499 1.00 95.25 93 ASP A C 1
ATOM 730 O O . ASP A 1 93 ? -6.592 -3.541 -6.830 1.00 95.25 93 ASP A O 1
ATOM 734 N N . ASN A 1 94 ? -7.561 -1.900 -5.680 1.00 94.81 94 ASN A N 1
ATOM 735 C CA . ASN A 1 94 ? -8.748 -2.676 -5.355 1.00 94.81 94 ASN A CA 1
ATOM 736 C C . ASN A 1 94 ? -9.948 -2.184 -6.186 1.00 94.81 94 ASN A C 1
ATOM 738 O O . ASN A 1 94 ? -10.415 -1.067 -5.972 1.00 94.81 94 ASN A O 1
ATOM 742 N N . PRO A 1 95 ? -10.536 -3.014 -7.068 1.00 91.75 95 PRO A N 1
ATOM 743 C CA . PRO A 1 95 ? -11.618 -2.577 -7.955 1.00 91.75 95 PRO A CA 1
ATOM 744 C C . PRO A 1 95 ? -12.898 -2.167 -7.212 1.00 91.75 95 PRO A C 1
ATOM 746 O O . PRO A 1 95 ? -13.726 -1.450 -7.767 1.00 91.75 95 PRO A O 1
ATOM 749 N N . ASN A 1 96 ? -13.079 -2.590 -5.956 1.00 92.06 96 ASN A N 1
ATOM 750 C CA . ASN A 1 96 ? -14.220 -2.150 -5.154 1.00 92.06 96 ASN A CA 1
ATOM 751 C C . ASN A 1 96 ? -14.031 -0.734 -4.592 1.00 92.06 96 ASN A C 1
ATOM 753 O O . ASN A 1 96 ? -15.022 -0.137 -4.182 1.00 92.06 96 ASN A O 1
ATOM 757 N N . LEU A 1 97 ? -12.798 -0.215 -4.604 1.00 91.62 97 LEU A N 1
ATOM 758 C CA . LEU A 1 97 ? -12.380 1.087 -4.075 1.00 91.62 97 LEU A CA 1
ATOM 759 C C . LEU A 1 97 ? -11.802 2.029 -5.155 1.00 91.62 97 LEU A C 1
ATOM 761 O O . LEU A 1 97 ? -11.284 3.096 -4.837 1.00 91.62 97 LEU A O 1
ATOM 765 N N . ALA A 1 98 ? -11.835 1.635 -6.432 1.00 85.38 98 ALA A N 1
ATOM 766 C CA . ALA A 1 98 ? -11.226 2.408 -7.520 1.00 85.38 98 ALA A CA 1
ATOM 767 C C . ALA A 1 98 ? -11.939 3.755 -7.780 1.00 85.38 98 ALA A C 1
ATOM 769 O O . ALA A 1 98 ? -11.306 4.708 -8.239 1.00 85.38 98 ALA A O 1
ATOM 770 N N . ASP A 1 99 ? -13.228 3.834 -7.433 1.00 84.75 99 ASP A N 1
ATOM 771 C CA . ASP A 1 99 ? -14.064 5.037 -7.483 1.00 84.75 99 ASP A CA 1
ATOM 772 C C . ASP A 1 99 ? -14.328 5.597 -6.077 1.00 84.75 99 ASP A C 1
ATOM 774 O O . ASP A 1 99 ? -14.250 4.877 -5.085 1.00 84.75 99 ASP A O 1
ATOM 778 N N . PHE A 1 100 ? -14.713 6.873 -5.990 1.00 77.75 100 PHE A N 1
ATOM 779 C CA . PHE A 1 100 ? -15.037 7.531 -4.720 1.00 77.75 100 PHE A CA 1
ATOM 780 C C . PHE A 1 100 ? -16.535 7.443 -4.390 1.00 77.75 100 PHE A C 1
ATOM 782 O O . PHE A 1 100 ? -17.385 7.711 -5.240 1.00 77.75 100 PHE A O 1
ATOM 789 N N . GLY A 1 101 ? -16.866 7.123 -3.136 1.00 80.19 101 GLY A N 1
ATOM 790 C CA . GLY A 1 101 ? -18.244 7.012 -2.649 1.00 80.19 101 GLY A CA 1
ATOM 791 C C . GLY A 1 101 ? -18.325 6.450 -1.228 1.00 80.19 101 GLY A C 1
ATOM 792 O O . GLY A 1 101 ? -17.391 5.810 -0.748 1.00 80.19 101 GLY A O 1
ATOM 793 N N . GLU A 1 102 ? -19.443 6.670 -0.528 1.00 79.88 102 GLU A N 1
ATOM 794 C CA . GLU A 1 102 ? -19.625 6.142 0.838 1.00 79.88 102 GLU A CA 1
ATOM 795 C C . GLU A 1 102 ? -19.695 4.610 0.895 1.00 79.88 102 GLU A C 1
ATOM 797 O O . GLU A 1 102 ? -19.344 4.020 1.917 1.00 79.88 102 GLU A O 1
ATOM 802 N N . ASP A 1 103 ? -20.133 3.982 -0.195 1.00 86.81 103 ASP A N 1
ATOM 803 C CA . ASP A 1 103 ? -20.146 2.539 -0.446 1.00 86.81 103 ASP A CA 1
ATOM 804 C C . ASP A 1 103 ? -18.819 2.025 -1.036 1.00 86.81 103 ASP A C 1
ATOM 806 O O . ASP A 1 103 ? -18.662 0.827 -1.274 1.00 86.81 103 ASP A O 1
ATOM 810 N N . ARG A 1 104 ? -17.850 2.925 -1.246 1.00 89.44 104 ARG A N 1
ATOM 811 C CA . ARG A 1 104 ? -16.525 2.678 -1.836 1.00 89.44 104 ARG A CA 1
ATOM 812 C C . ARG A 1 104 ? -15.399 2.993 -0.854 1.00 89.44 104 ARG A C 1
ATOM 814 O O . ARG A 1 104 ? -14.354 3.508 -1.225 1.00 89.44 104 ARG A O 1
ATOM 821 N N . ARG A 1 105 ? -15.624 2.691 0.423 1.00 91.06 105 ARG A N 1
ATOM 822 C CA . ARG A 1 105 ? -14.627 2.791 1.495 1.00 91.06 105 ARG A CA 1
ATOM 823 C C . ARG A 1 105 ? -14.685 1.555 2.374 1.00 91.06 105 ARG A C 1
ATOM 825 O O . ARG A 1 105 ? -15.737 0.933 2.520 1.00 91.06 105 ARG A O 1
ATOM 832 N N . LEU A 1 106 ? -13.560 1.211 2.981 1.00 92.06 106 LEU A N 1
ATOM 833 C CA . LEU A 1 106 ? -13.419 0.027 3.813 1.00 92.06 106 LEU A CA 1
ATOM 834 C C . LEU A 1 106 ? -12.856 0.397 5.180 1.00 92.06 106 LEU A C 1
ATOM 836 O O . LEU A 1 106 ? -11.829 1.062 5.282 1.00 92.06 106 LEU A O 1
ATOM 840 N N . TRP A 1 107 ? -13.494 -0.096 6.235 1.00 92.06 107 TRP A N 1
ATOM 841 C CA . TRP A 1 107 ? -12.955 0.004 7.585 1.00 92.06 107 TRP A CA 1
ATOM 842 C C . TRP A 1 107 ? -12.019 -1.165 7.870 1.00 92.06 107 TRP A C 1
ATOM 844 O O . TRP A 1 107 ? -12.425 -2.323 7.810 1.00 92.06 107 TRP A O 1
ATOM 854 N N . LEU A 1 108 ? -10.773 -0.849 8.214 1.00 91.81 108 LEU A N 1
ATOM 855 C CA . LEU A 1 108 ? -9.784 -1.795 8.713 1.00 91.81 108 LEU A CA 1
ATOM 856 C C . LEU A 1 108 ? -9.629 -1.616 10.223 1.00 91.81 108 LEU A C 1
ATOM 858 O O . LEU A 1 108 ? -9.559 -0.495 10.723 1.00 91.81 108 LEU A O 1
ATOM 862 N N . GLY A 1 109 ? -9.553 -2.712 10.967 1.00 90.06 109 GLY A N 1
ATOM 863 C CA . GLY A 1 109 ? -9.463 -2.667 12.423 1.00 90.06 109 GLY A CA 1
ATOM 864 C C . GLY A 1 109 ? -9.310 -4.048 13.048 1.00 90.06 109 GLY A C 1
ATOM 865 O O . GLY A 1 109 ? -9.268 -5.062 12.352 1.00 90.06 109 GLY A O 1
ATOM 866 N N . GLN A 1 110 ? -9.228 -4.100 14.380 1.00 89.06 110 GLN A N 1
ATOM 867 C CA . GLN A 1 110 ? -9.125 -5.378 15.102 1.00 89.06 110 GLN A CA 1
ATOM 868 C C . GLN A 1 110 ? -10.358 -6.273 14.877 1.00 89.06 110 GLN A C 1
ATOM 870 O O . GLN A 1 110 ? -10.212 -7.488 14.796 1.00 89.06 110 GLN A O 1
ATOM 875 N N . GLU A 1 111 ? -11.549 -5.682 14.736 1.00 88.75 111 GLU A N 1
ATOM 876 C CA . GLU A 1 111 ? -12.825 -6.414 14.678 1.00 88.75 111 GLU A CA 1
ATOM 877 C C . GLU A 1 111 ? -13.367 -6.641 13.254 1.00 88.75 111 GLU A C 1
ATOM 879 O O . GLU A 1 111 ? -14.221 -7.501 13.062 1.00 88.75 111 GLU A O 1
ATOM 884 N N . TYR A 1 112 ? -12.873 -5.909 12.247 1.00 82.88 112 TYR A N 1
ATOM 885 C CA . TYR A 1 112 ? -13.470 -5.862 10.896 1.00 82.88 112 TYR A CA 1
ATOM 886 C C . TYR A 1 112 ? -12.513 -6.320 9.783 1.00 82.88 112 TYR A C 1
ATOM 888 O O . TYR A 1 112 ? -12.789 -6.154 8.599 1.00 82.88 112 TYR A O 1
ATOM 896 N N . GLY A 1 113 ? -11.392 -6.936 10.167 1.00 92.06 113 GLY A N 1
ATOM 897 C CA . GLY A 1 113 ? -10.321 -7.333 9.259 1.00 92.06 113 GLY A CA 1
ATOM 898 C C . GLY A 1 113 ? -9.231 -6.268 9.154 1.00 92.06 113 GLY A C 1
ATOM 899 O O . GLY A 1 113 ? -9.467 -5.068 9.271 1.00 92.06 113 GLY A O 1
ATOM 900 N N . LYS A 1 114 ? -7.996 -6.728 8.956 1.00 93.81 114 LYS A N 1
ATOM 901 C CA . LYS A 1 114 ? -6.799 -5.874 8.944 1.00 93.81 114 LYS A CA 1
ATOM 902 C C . LYS A 1 114 ? -6.176 -5.715 7.565 1.00 93.81 114 LYS A C 1
ATOM 904 O O . LYS A 1 114 ? -5.203 -4.986 7.439 1.00 93.81 114 LYS A O 1
ATOM 909 N N . GLN A 1 115 ? -6.661 -6.437 6.562 1.00 96.00 115 GLN A N 1
ATOM 910 C CA . GLN A 1 115 ? -5.992 -6.560 5.272 1.00 96.00 115 GLN A CA 1
ATOM 911 C C . GLN A 1 115 ? -6.950 -6.254 4.129 1.00 96.00 115 GLN A C 1
ATOM 913 O O . GLN A 1 115 ? -8.116 -6.641 4.176 1.00 96.00 115 GLN A O 1
ATOM 918 N N . LEU A 1 116 ? -6.421 -5.615 3.092 1.00 96.12 116 LEU A N 1
ATOM 919 C CA . LEU A 1 116 ? -7.080 -5.424 1.811 1.00 96.12 116 LEU A CA 1
ATOM 920 C C . LEU A 1 116 ? -6.161 -5.933 0.704 1.00 96.12 116 LEU A C 1
ATOM 922 O O . LEU A 1 116 ? -5.078 -5.386 0.504 1.00 96.12 116 LEU A O 1
ATOM 926 N N . TYR A 1 117 ? -6.607 -6.957 -0.021 1.00 97.25 117 TYR A N 1
ATOM 927 C CA . TYR A 1 117 ? -5.902 -7.455 -1.200 1.00 97.25 117 TYR A CA 1
ATOM 928 C C . TYR A 1 117 ? -6.090 -6.519 -2.389 1.00 97.25 117 TYR A C 1
ATOM 930 O O . TYR A 1 117 ? -7.172 -5.963 -2.593 1.00 97.25 117 TYR A O 1
ATOM 938 N N . LEU A 1 118 ? -5.036 -6.383 -3.182 1.00 96.81 118 LEU A N 1
ATOM 939 C CA . LEU A 1 118 ? -4.996 -5.585 -4.396 1.00 96.81 118 LEU A CA 1
ATOM 940 C C . LEU A 1 118 ? -4.879 -6.514 -5.598 1.00 96.81 118 LEU A C 1
ATOM 942 O O . LEU A 1 118 ? -4.267 -7.582 -5.534 1.00 96.81 118 LEU A O 1
ATOM 946 N N . LYS A 1 119 ? -5.490 -6.102 -6.699 1.00 95.50 119 LYS A N 1
ATOM 947 C CA . LYS A 1 119 ? -5.433 -6.794 -7.975 1.00 95.50 119 LYS A CA 1
ATOM 948 C C . LYS A 1 119 ? -4.515 -6.019 -8.905 1.00 95.50 119 LYS A C 1
ATOM 950 O O . LYS A 1 119 ? -4.560 -4.791 -8.935 1.00 95.50 119 LYS A O 1
ATOM 955 N N . ARG A 1 120 ? -3.723 -6.753 -9.679 1.00 93.94 120 ARG A N 1
ATOM 956 C CA . ARG A 1 120 ? -2.919 -6.185 -10.753 1.00 93.94 120 ARG A CA 1
ATOM 957 C C . ARG A 1 120 ? -3.813 -5.559 -11.825 1.00 93.94 120 ARG A C 1
ATOM 959 O O . ARG A 1 120 ? -4.791 -6.172 -12.261 1.00 93.94 120 ARG A O 1
ATOM 966 N N . TYR A 1 121 ? -3.458 -4.345 -12.202 1.00 84.00 121 TYR A N 1
ATOM 967 C CA . TYR A 1 121 ? -3.983 -3.556 -13.301 1.00 84.00 121 TYR A CA 1
ATOM 968 C C . TYR A 1 121 ? -2.768 -3.226 -14.167 1.00 84.00 121 TYR A C 1
ATOM 970 O O . TYR A 1 121 ? -2.077 -2.243 -13.929 1.00 84.00 121 TYR A O 1
ATOM 978 N N . ASP A 1 122 ? -2.460 -4.111 -15.106 1.00 67.75 122 ASP A N 1
ATOM 979 C CA . ASP A 1 122 ? -1.597 -3.740 -16.222 1.00 67.75 122 ASP A CA 1
ATOM 980 C C . ASP A 1 122 ? -2.548 -3.227 -17.312 1.00 67.75 122 ASP A C 1
ATOM 982 O O . ASP A 1 122 ? -3.510 -3.930 -17.643 1.00 67.75 122 ASP A O 1
ATOM 986 N N . ASP A 1 123 ? -2.338 -1.998 -17.787 1.00 52.03 123 ASP A N 1
ATOM 987 C CA . ASP A 1 123 ? -3.024 -1.475 -18.980 1.00 52.03 123 ASP A CA 1
ATOM 988 C C . ASP A 1 123 ? -2.610 -2.250 -20.247 1.00 52.03 123 ASP A C 1
ATOM 990 O O . ASP A 1 123 ? -1.414 -2.611 -20.373 1.00 52.03 123 ASP A O 1
#

Organism: NCBI:txid68278